Protein AF-A0A9P2W2N8-F1 (afdb_monomer_lite)

Radius of gyration: 16.05 Å; chains: 1; bounding box: 36×19×51 Å

pLDDT: mean 78.15, std 9.75, range [52.97, 88.25]

Organism: NCBI:txid1094560

InterPro domains:
  IPR008861 Phage Tail Protein X-like [PF05489] (23-58)

Foldseek 3Di:
DFDFLVVVLLVVCCVVVVDPVQSVQQPCQSVVQCVVPVVCVVDPRTDDPPDDGDRDDGPRPPPPVVPPPPPD

Structure (mmCIF, N/CA/C/O backbone):
data_AF-A0A9P2W2N8-F1
#
_entry.id   AF-A0A9P2W2N8-F1
#
loop_
_atom_site.group_PDB
_atom_site.id
_atom_site.type_symbol
_atom_site.label_atom_id
_atom_site.label_alt_id
_atom_site.label_comp_id
_atom_site.label_asym_id
_atom_site.label_entity_id
_atom_site.label_seq_id
_atom_site.pdbx_PDB_ins_code
_atom_site.Cartn_x
_atom_site.Cartn_y
_atom_site.Cartn_z
_atom_site.occupancy
_atom_site.B_iso_or_equiv
_atom_site.auth_seq_id
_atom_site.auth_comp_id
_atom_site.auth_asym_id
_atom_site.auth_atom_id
_atom_site.pdbx_PDB_model_num
ATOM 1 N N . GLU A 1 1 ? -1.799 -10.136 14.064 1.00 58.34 1 GLU A N 1
ATOM 2 C CA . GLU A 1 1 ? -1.215 -8.955 14.732 1.00 58.34 1 GLU A CA 1
ATOM 3 C C . GLU A 1 1 ? -1.852 -7.713 14.137 1.00 58.34 1 GLU A C 1
ATOM 5 O O . GLU A 1 1 ? -2.412 -7.822 13.049 1.00 58.34 1 GLU A O 1
ATOM 10 N N . ASP A 1 2 ? -1.858 -6.594 14.854 1.00 69.12 2 ASP A N 1
ATOM 11 C CA . ASP A 1 2 ? -2.339 -5.332 14.287 1.00 69.12 2 ASP A CA 1
ATOM 12 C C . ASP A 1 2 ? -1.299 -4.840 13.280 1.00 69.12 2 ASP A C 1
ATOM 14 O O . ASP A 1 2 ? -0.098 -4.919 13.540 1.00 69.12 2 ASP A O 1
ATOM 18 N N . MET A 1 3 ? -1.747 -4.416 12.102 1.00 77.44 3 MET A N 1
ATOM 19 C CA . MET A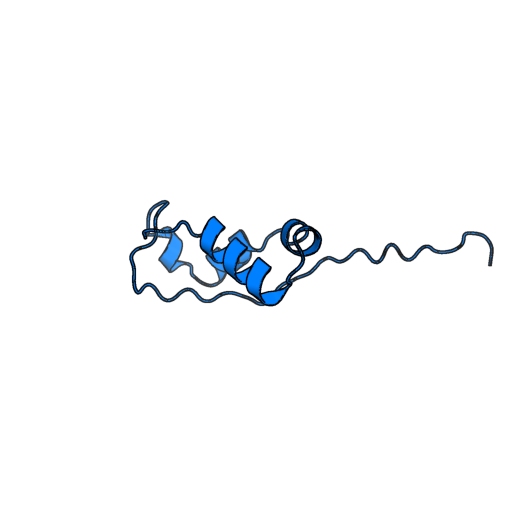 1 3 ? -0.862 -4.160 10.968 1.00 77.44 3 MET A CA 1
ATOM 20 C C . MET A 1 3 ? -1.180 -2.789 10.376 1.00 77.44 3 MET A C 1
ATOM 22 O O . MET A 1 3 ? -2.347 -2.395 10.291 1.00 77.44 3 MET A O 1
ATOM 26 N N . SER A 1 4 ? -0.137 -2.041 10.016 1.00 84.31 4 SER A N 1
ATOM 27 C CA . SER A 1 4 ? -0.297 -0.745 9.361 1.00 84.31 4 SER A CA 1
ATOM 28 C C . SER A 1 4 ? -0.679 -0.922 7.895 1.00 84.31 4 SER A C 1
ATOM 30 O O . SER A 1 4 ? -0.365 -1.941 7.272 1.00 84.31 4 SER A O 1
ATOM 32 N N . LEU A 1 5 ? -1.335 0.093 7.327 1.00 82.88 5 LEU A N 1
ATOM 33 C CA . LEU A 1 5 ? -1.714 0.088 5.915 1.00 82.88 5 LEU A CA 1
ATOM 34 C C . LEU A 1 5 ? -0.486 -0.064 5.004 1.00 82.88 5 LEU A C 1
ATOM 36 O O . LEU A 1 5 ? -0.529 -0.841 4.054 1.00 82.88 5 LEU A O 1
ATOM 40 N N . ASP A 1 6 ? 0.620 0.606 5.332 1.00 84.38 6 ASP A N 1
ATOM 41 C CA . ASP A 1 6 ? 1.883 0.508 4.593 1.00 84.38 6 ASP A CA 1
ATOM 42 C C . ASP A 1 6 ? 2.407 -0.927 4.519 1.00 84.38 6 ASP A C 1
ATOM 44 O O . ASP A 1 6 ? 2.800 -1.395 3.449 1.00 84.38 6 ASP A O 1
ATOM 48 N N . LEU A 1 7 ? 2.371 -1.650 5.643 1.00 86.31 7 LEU A N 1
ATOM 49 C CA . LEU A 1 7 ? 2.804 -3.044 5.695 1.00 86.31 7 LEU A CA 1
ATOM 50 C C . LEU A 1 7 ? 1.874 -3.940 4.881 1.00 86.31 7 LEU A C 1
ATOM 52 O O . LEU A 1 7 ? 2.362 -4.780 4.130 1.00 86.31 7 LEU A O 1
ATOM 56 N N . ILE A 1 8 ? 0.556 -3.747 4.972 1.00 87.00 8 ILE A N 1
ATOM 57 C CA . ILE A 1 8 ? -0.417 -4.517 4.180 1.00 87.00 8 ILE A CA 1
ATOM 58 C C . ILE A 1 8 ? -0.169 -4.310 2.682 1.00 87.00 8 ILE A C 1
ATOM 60 O O . ILE A 1 8 ? -0.062 -5.284 1.934 1.00 87.00 8 ILE A O 1
ATOM 64 N N . CYS A 1 9 ? -0.014 -3.056 2.257 1.00 86.31 9 CYS A N 1
ATOM 65 C CA . CYS A 1 9 ? 0.291 -2.698 0.875 1.00 86.31 9 CYS A CA 1
ATOM 66 C C . CYS A 1 9 ? 1.608 -3.328 0.405 1.00 86.31 9 CYS A C 1
ATOM 68 O O . CYS A 1 9 ? 1.662 -3.910 -0.679 1.00 86.31 9 CYS A O 1
ATOM 70 N N . PHE A 1 10 ? 2.656 -3.263 1.229 1.00 86.38 10 PHE A N 1
ATOM 71 C CA . PHE A 1 10 ? 3.956 -3.848 0.915 1.00 86.38 10 PHE A CA 1
ATOM 72 C C . PHE A 1 10 ? 3.902 -5.377 0.822 1.00 86.38 10 PHE A C 1
ATOM 74 O O . PHE A 1 10 ? 4.428 -5.952 -0.128 1.00 86.38 10 PHE A O 1
ATOM 81 N N . HIS A 1 11 ? 3.246 -6.047 1.773 1.00 88.25 11 HIS A N 1
ATOM 82 C CA . HIS A 1 11 ? 3.096 -7.502 1.770 1.00 88.25 11 HIS A CA 1
ATOM 83 C C . HIS A 1 11 ? 2.316 -7.989 0.551 1.00 88.25 11 HIS A C 1
ATOM 85 O O . HIS A 1 11 ? 2.726 -8.963 -0.080 1.00 88.25 11 HIS A O 1
ATOM 91 N N . TYR A 1 12 ? 1.235 -7.297 0.188 1.00 87.38 12 TYR A N 1
ATOM 92 C CA . TYR A 1 12 ? 0.477 -7.618 -1.015 1.00 87.38 12 TYR A CA 1
ATOM 93 C C . TYR A 1 12 ? 1.306 -7.402 -2.285 1.00 87.38 12 TYR A C 1
ATOM 95 O O . TYR A 1 12 ? 1.392 -8.297 -3.124 1.00 87.38 12 TYR A O 1
ATOM 103 N N . ALA A 1 13 ? 1.988 -6.261 -2.400 1.00 86.06 13 ALA A N 1
ATOM 104 C CA . ALA A 1 13 ? 2.859 -5.975 -3.535 1.00 86.06 13 ALA A CA 1
ATOM 105 C C . ALA A 1 13 ? 3.990 -7.007 -3.672 1.00 86.06 13 ALA A C 1
ATOM 107 O O . ALA A 1 13 ? 4.250 -7.492 -4.770 1.00 86.06 13 ALA A O 1
ATOM 108 N N . MET A 1 14 ? 4.617 -7.401 -2.562 1.00 88.12 14 MET A N 1
ATOM 109 C CA . MET A 1 14 ? 5.624 -8.466 -2.530 1.00 88.12 14 MET A CA 1
ATOM 110 C C . MET A 1 14 ? 5.050 -9.825 -2.937 1.00 88.12 14 MET A C 1
ATOM 112 O O . MET A 1 14 ? 5.719 -10.562 -3.656 1.00 88.12 14 MET A O 1
ATOM 116 N N . ALA A 1 15 ? 3.832 -10.157 -2.503 1.00 87.81 15 ALA A N 1
ATOM 117 C CA . ALA A 1 15 ? 3.178 -11.414 -2.856 1.00 87.81 15 ALA A CA 1
ATOM 118 C C . ALA A 1 15 ? 2.827 -11.497 -4.349 1.00 87.81 15 ALA A C 1
ATOM 120 O O . ALA A 1 15 ? 2.908 -12.579 -4.924 1.00 87.81 15 ALA A O 1
ATOM 121 N N . VAL A 1 16 ? 2.459 -10.374 -4.979 1.00 85.56 16 VAL A N 1
ATOM 122 C CA . VAL A 1 16 ? 2.082 -10.354 -6.401 1.00 85.56 16 VAL A CA 1
ATOM 123 C C . VAL A 1 16 ? 3.285 -10.170 -7.327 1.00 85.56 16 VAL A C 1
ATOM 125 O O . VAL A 1 16 ? 3.389 -10.869 -8.331 1.00 85.56 16 VAL A O 1
ATOM 128 N N . LEU A 1 17 ? 4.192 -9.239 -7.020 1.00 83.69 17 LEU A N 1
ATOM 129 C CA . LEU A 1 17 ? 5.320 -8.908 -7.898 1.00 83.69 17 LEU A CA 1
ATOM 130 C C . LEU A 1 17 ? 6.538 -9.807 -7.674 1.00 83.69 17 LEU A C 1
ATOM 132 O O . LEU A 1 17 ? 7.346 -9.968 -8.583 1.00 83.69 17 LEU A O 1
ATOM 136 N N . GLY A 1 18 ? 6.718 -10.351 -6.467 1.00 81.81 18 GLY A N 1
ATOM 137 C CA . GLY A 1 18 ? 7.854 -11.212 -6.115 1.00 81.81 18 GLY A CA 1
ATOM 138 C C . GLY A 1 18 ? 9.232 -10.529 -6.120 1.00 81.81 18 GLY A C 1
ATOM 139 O O . GLY A 1 18 ? 10.207 -11.127 -5.671 1.00 81.81 18 GLY A O 1
ATOM 140 N N . ASP A 1 19 ? 9.328 -9.281 -6.586 1.00 83.56 19 ASP A N 1
ATOM 141 C CA . ASP A 1 19 ? 10.570 -8.529 -6.747 1.00 83.56 19 ASP A CA 1
ATOM 142 C C . ASP A 1 19 ? 10.546 -7.230 -5.931 1.00 83.56 19 ASP A C 1
ATOM 144 O O . ASP A 1 19 ? 9.760 -6.312 -6.179 1.00 83.56 19 ASP A O 1
ATOM 148 N N . ARG A 1 20 ? 11.478 -7.128 -4.979 1.00 82.62 20 ARG A N 1
ATOM 149 C CA . ARG A 1 20 ? 11.654 -5.954 -4.113 1.00 82.62 20 ARG A CA 1
ATOM 150 C C . ARG A 1 20 ? 11.919 -4.666 -4.889 1.00 82.62 20 ARG A C 1
ATOM 152 O O . ARG A 1 20 ? 11.489 -3.606 -4.440 1.00 82.62 20 ARG A O 1
ATOM 159 N N . ILE A 1 21 ? 12.620 -4.737 -6.022 1.00 83.19 21 ILE A N 1
ATOM 160 C CA . ILE A 1 21 ? 12.932 -3.556 -6.838 1.00 83.19 21 ILE A CA 1
ATOM 161 C C . ILE A 1 21 ? 11.648 -3.012 -7.466 1.00 83.19 21 ILE A C 1
ATOM 163 O O . ILE A 1 21 ? 11.401 -1.808 -7.424 1.00 83.19 21 ILE A O 1
ATOM 167 N N . GLN A 1 22 ? 10.798 -3.897 -7.987 1.00 79.00 22 GLN A N 1
ATOM 168 C CA . GLN A 1 22 ? 9.512 -3.512 -8.570 1.00 79.00 22 GLN A CA 1
ATOM 169 C C . GLN A 1 22 ? 8.549 -2.979 -7.513 1.00 79.00 22 GLN A C 1
ATOM 171 O O . GLN A 1 22 ? 7.891 -1.970 -7.752 1.00 79.00 22 GLN A O 1
ATOM 176 N N . VAL A 1 23 ? 8.521 -3.588 -6.323 1.00 83.12 23 VAL A N 1
ATOM 177 C CA . VAL A 1 23 ? 7.729 -3.080 -5.193 1.00 83.12 23 VAL A CA 1
ATOM 178 C C . VAL A 1 23 ? 8.195 -1.683 -4.776 1.00 83.12 23 VAL A C 1
ATOM 180 O O . VAL A 1 23 ? 7.367 -0.797 -4.591 1.00 83.12 23 VAL A O 1
ATOM 183 N N . GLY A 1 24 ? 9.508 -1.443 -4.699 1.00 79.00 24 GLY A N 1
ATOM 184 C CA . GLY A 1 24 ? 10.057 -0.109 -4.425 1.00 79.00 24 GLY A CA 1
ATOM 185 C C . GLY A 1 24 ? 9.786 0.920 -5.531 1.00 79.00 24 GLY A C 1
ATOM 186 O O . GLY A 1 24 ? 9.804 2.123 -5.271 1.00 79.00 24 GLY A O 1
ATOM 187 N N . ALA A 1 25 ? 9.506 0.470 -6.756 1.00 80.88 25 ALA A N 1
ATOM 188 C CA . ALA A 1 25 ? 9.138 1.332 -7.876 1.00 80.88 25 ALA A CA 1
ATOM 189 C C . ALA A 1 25 ? 7.648 1.733 -7.879 1.00 80.88 25 ALA A C 1
ATOM 191 O O . ALA A 1 25 ? 7.264 2.622 -8.646 1.00 80.88 25 ALA A O 1
ATOM 192 N N . LEU A 1 26 ? 6.813 1.131 -7.021 1.00 80.69 26 LEU A N 1
ATOM 193 C CA . LEU A 1 26 ? 5.399 1.481 -6.864 1.00 80.69 26 LEU A CA 1
ATOM 194 C C . LEU A 1 26 ? 5.238 2.828 -6.147 1.00 80.69 26 LEU A C 1
ATOM 196 O O . LEU A 1 26 ? 4.979 2.908 -4.947 1.00 80.69 26 LEU A O 1
ATOM 200 N N . LYS A 1 27 ? 5.371 3.918 -6.900 1.00 79.50 27 LYS A N 1
ATOM 201 C CA . LYS A 1 27 ? 5.052 5.264 -6.413 1.00 79.50 27 LYS A CA 1
ATOM 202 C C . LYS A 1 27 ? 3.542 5.481 -6.418 1.00 79.50 27 LYS A C 1
ATOM 204 O O . LYS A 1 27 ? 2.890 5.200 -7.419 1.00 79.50 27 LYS A O 1
ATOM 209 N N . GLY A 1 28 ? 2.995 6.032 -5.337 1.00 83.00 28 GLY A N 1
ATOM 210 C CA . GLY A 1 28 ? 1.577 6.398 -5.284 1.00 83.00 28 GLY A CA 1
ATOM 211 C C . GLY A 1 28 ? 0.632 5.273 -4.842 1.00 83.00 28 GLY A C 1
ATOM 212 O O . GLY A 1 28 ? -0.583 5.462 -4.857 1.00 83.00 28 GLY A O 1
ATOM 213 N N . TYR A 1 29 ? 1.148 4.079 -4.520 1.00 84.75 29 TYR A N 1
ATOM 214 C CA . TYR A 1 29 ? 0.308 2.906 -4.251 1.00 84.75 29 TYR A CA 1
ATOM 215 C C . TYR A 1 29 ? -0.475 3.027 -2.938 1.00 84.75 29 TYR A C 1
ATOM 217 O O . TYR A 1 29 ? -1.648 2.650 -2.868 1.00 84.75 29 TYR A O 1
ATOM 225 N N . LEU A 1 30 ? 0.145 3.611 -1.910 1.00 83.88 30 LEU A N 1
ATOM 226 C CA . LEU A 1 30 ? -0.523 3.891 -0.643 1.00 83.88 30 LEU A CA 1
ATOM 227 C C . LEU A 1 30 ? -1.645 4.915 -0.841 1.00 83.88 30 LEU A C 1
ATOM 229 O O . LEU A 1 30 ? -2.772 4.689 -0.404 1.00 83.88 30 LEU A O 1
ATOM 233 N N . GLU A 1 31 ? -1.367 6.009 -1.551 1.00 85.12 31 GLU A N 1
ATOM 234 C CA . GLU A 1 31 ? -2.349 7.053 -1.841 1.00 85.12 31 GLU A CA 1
ATOM 235 C C . GLU A 1 31 ? -3.503 6.520 -2.698 1.00 85.12 31 GLU A C 1
ATOM 237 O O . GLU A 1 31 ? -4.662 6.850 -2.447 1.00 85.12 31 GLU A O 1
ATOM 242 N N . ALA A 1 32 ? -3.212 5.654 -3.673 1.00 85.81 32 ALA A N 1
ATOM 243 C CA . ALA A 1 32 ? -4.231 4.973 -4.467 1.00 85.81 32 ALA A CA 1
ATOM 244 C C . ALA A 1 32 ? -5.112 4.064 -3.596 1.00 85.81 32 ALA A C 1
ATOM 246 O O . ALA A 1 32 ? -6.334 4.056 -3.757 1.00 85.81 32 ALA A O 1
ATOM 247 N N . THR A 1 33 ? -4.514 3.356 -2.636 1.00 86.44 33 THR A N 1
ATOM 248 C CA . THR A 1 33 ? -5.242 2.499 -1.690 1.00 86.44 33 THR A CA 1
ATOM 249 C C . THR A 1 33 ? -6.117 3.327 -0.748 1.00 86.44 33 THR A C 1
ATOM 251 O O . THR A 1 33 ? -7.272 2.975 -0.515 1.00 86.44 33 THR A O 1
ATOM 254 N N . LEU A 1 34 ? -5.626 4.469 -0.263 1.00 84.62 34 LEU A N 1
ATOM 255 C CA . LEU A 1 34 ? -6.413 5.407 0.546 1.00 84.62 34 LEU A CA 1
ATOM 256 C C . LEU A 1 34 ? -7.566 6.025 -0.249 1.00 84.62 34 LEU A C 1
ATOM 258 O O . LEU A 1 34 ? -8.673 6.160 0.265 1.00 84.62 34 LEU A O 1
ATOM 262 N N . LYS A 1 35 ? -7.338 6.361 -1.521 1.00 85.62 35 LYS A N 1
ATOM 263 C CA . LYS A 1 35 ? -8.383 6.883 -2.408 1.00 85.62 35 LYS A CA 1
ATOM 264 C C . LYS A 1 35 ? -9.465 5.841 -2.702 1.00 85.62 35 LYS A C 1
ATOM 266 O O . LYS A 1 35 ? -10.631 6.205 -2.822 1.00 85.62 35 LYS A O 1
ATOM 271 N N . ALA A 1 36 ? -9.083 4.570 -2.815 1.00 84.94 36 ALA A N 1
ATOM 272 C CA . ALA A 1 36 ? -10.012 3.461 -3.005 1.00 84.94 36 ALA A CA 1
ATOM 273 C C . ALA A 1 36 ? -10.792 3.100 -1.727 1.00 84.94 36 ALA A C 1
ATOM 275 O O . ALA A 1 36 ? -11.877 2.539 -1.834 1.00 84.94 36 ALA A O 1
ATOM 276 N N . ASN A 1 37 ? -10.264 3.429 -0.541 1.00 85.62 37 ASN A N 1
ATOM 277 C CA . ASN A 1 37 ? -10.873 3.100 0.751 1.00 85.62 37 ASN A CA 1
ATOM 278 C C . ASN A 1 37 ? -10.862 4.327 1.685 1.00 85.62 37 ASN A C 1
ATOM 280 O O . ASN A 1 37 ? -10.093 4.376 2.653 1.00 85.62 37 ASN A O 1
ATOM 284 N N . PRO A 1 38 ? -11.693 5.347 1.413 1.00 81.94 38 PRO A N 1
ATOM 285 C CA . PRO A 1 38 ? -11.711 6.581 2.200 1.00 81.94 38 PRO A CA 1
ATOM 286 C C . PRO A 1 38 ? -12.092 6.348 3.671 1.00 81.94 38 PRO A C 1
ATOM 288 O O . PRO A 1 38 ? -11.696 7.117 4.547 1.00 81.94 38 PRO A O 1
ATOM 291 N N . GLU A 1 39 ? -12.829 5.278 3.978 1.00 83.56 39 GLU A N 1
ATOM 292 C CA . GLU A 1 39 ? -13.149 4.864 5.345 1.00 83.56 39 GLU A CA 1
ATOM 293 C C . GLU A 1 39 ? -11.918 4.492 6.178 1.00 83.56 39 GLU A C 1
ATOM 295 O O . GLU A 1 39 ? -11.973 4.621 7.403 1.00 83.56 39 GLU A O 1
ATOM 300 N N . ILE A 1 40 ? -10.804 4.108 5.542 1.00 83.44 40 ILE A N 1
ATOM 301 C CA . ILE A 1 40 ? -9.564 3.744 6.238 1.00 83.44 40 ILE A CA 1
ATOM 302 C C . ILE A 1 40 ? -8.985 4.938 7.002 1.00 83.44 40 ILE A C 1
ATOM 304 O O . ILE A 1 40 ? -8.467 4.764 8.100 1.00 83.44 40 ILE A O 1
ATOM 308 N N . ALA A 1 41 ? -9.157 6.156 6.484 1.00 78.56 41 ALA A N 1
ATOM 309 C CA . ALA A 1 41 ? -8.653 7.381 7.109 1.00 78.56 41 ALA A CA 1
ATOM 310 C C . ALA A 1 41 ? -9.278 7.684 8.485 1.00 78.56 41 ALA A C 1
ATOM 312 O O . ALA A 1 41 ? -8.756 8.509 9.232 1.00 78.56 41 ALA A O 1
ATOM 313 N N . LYS A 1 42 ? -10.404 7.042 8.826 1.00 80.75 42 LYS A N 1
ATOM 314 C CA . LYS A 1 42 ? -11.049 7.164 10.144 1.00 80.75 42 LYS A CA 1
ATOM 315 C C . LYS A 1 42 ? -10.356 6.318 11.210 1.00 80.75 42 LYS A C 1
ATOM 317 O O . LYS A 1 42 ? -10.57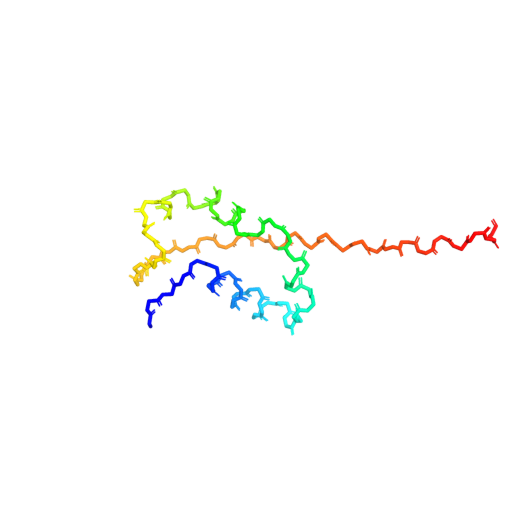2 6.542 12.400 1.00 80.75 42 LYS A O 1
ATOM 322 N N . TYR A 1 43 ? -9.572 5.331 10.788 1.00 77.75 43 TYR A N 1
ATOM 323 C CA . TYR A 1 43 ? -8.785 4.487 11.670 1.00 77.75 43 TYR A CA 1
ATOM 324 C C . TYR A 1 43 ? -7.395 5.102 11.864 1.00 77.75 43 TYR A C 1
ATOM 326 O O . TYR A 1 43 ? -6.903 5.856 11.026 1.00 77.75 43 TYR A O 1
ATOM 334 N N . GLY A 1 44 ? -6.780 4.815 13.012 1.00 75.81 44 GLY A N 1
ATOM 335 C CA . GLY A 1 44 ? -5.420 5.262 13.303 1.00 75.81 44 GLY A CA 1
ATOM 336 C C . GLY A 1 44 ? -4.369 4.522 12.470 1.00 75.81 44 GLY A C 1
ATOM 337 O O . GL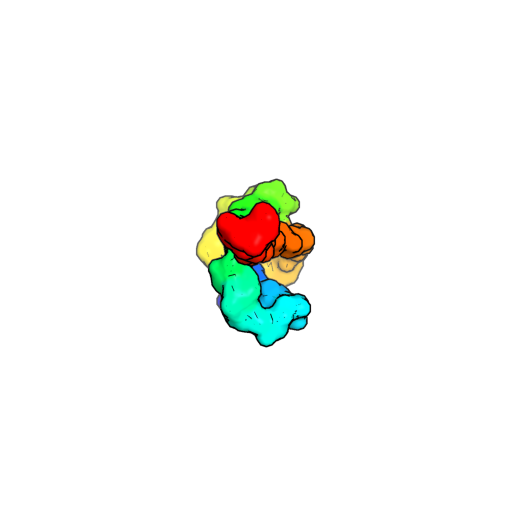Y A 1 44 ? -4.673 3.817 11.514 1.00 75.81 44 GLY A O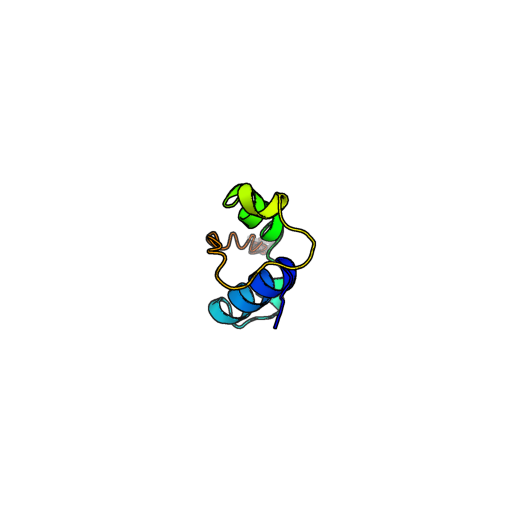 1
ATOM 338 N N . VAL A 1 45 ? -3.106 4.633 12.886 1.00 75.75 45 VAL A N 1
ATOM 339 C CA . VAL A 1 45 ? -1.954 3.980 12.227 1.00 75.75 45 VAL A CA 1
ATOM 340 C C . VAL A 1 45 ? -2.108 2.452 12.135 1.00 75.75 45 VAL A C 1
ATOM 342 O O . VAL A 1 45 ? -1.563 1.822 11.231 1.00 75.75 45 VAL A O 1
ATOM 345 N N . LEU A 1 46 ? -2.855 1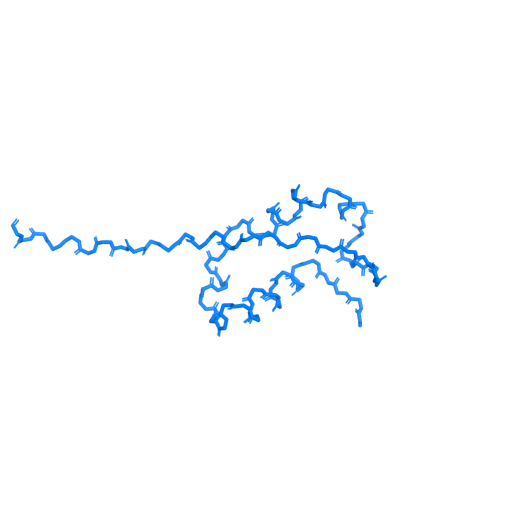.857 13.066 1.00 79.94 46 LEU A N 1
ATOM 346 C CA . LEU A 1 46 ? -3.133 0.427 13.123 1.00 79.94 46 LEU A CA 1
ATOM 347 C C . LEU A 1 46 ? -4.575 0.151 12.714 1.00 79.94 46 LEU A C 1
ATOM 349 O O . LEU A 1 46 ? -5.512 0.752 13.249 1.00 79.94 46 LEU A O 1
ATOM 353 N N . LEU A 1 47 ? -4.743 -0.792 11.789 1.00 82.44 47 LEU A N 1
ATOM 354 C CA . LEU A 1 47 ? -6.056 -1.178 11.296 1.00 82.44 47 LEU A CA 1
ATOM 355 C C . LEU A 1 47 ? -6.648 -2.308 12.144 1.00 82.44 47 LEU A C 1
ATOM 357 O O . LEU A 1 47 ? -5.941 -3.266 12.471 1.00 82.44 47 LEU A O 1
ATOM 361 N N . PRO A 1 48 ? -7.948 -2.230 12.489 1.00 82.12 48 PRO A N 1
ATOM 362 C CA . PRO A 1 48 ? -8.612 -3.296 13.218 1.00 82.12 48 PRO A CA 1
ATOM 363 C C . PRO A 1 48 ? -8.722 -4.554 12.353 1.00 82.12 48 PRO A C 1
ATOM 365 O O . PRO A 1 48 ? -8.913 -4.502 11.135 1.00 82.12 48 PRO A O 1
ATOM 368 N N . ARG A 1 49 ? -8.648 -5.718 13.000 1.00 78.81 49 ARG A N 1
ATOM 369 C CA . ARG A 1 49 ? -8.820 -7.007 12.319 1.00 78.81 49 ARG A CA 1
ATOM 370 C C . ARG A 1 49 ? -10.230 -7.131 11.741 1.00 78.81 49 ARG A C 1
ATOM 372 O O . ARG A 1 49 ? -11.203 -6.719 12.364 1.00 78.81 49 ARG A O 1
ATOM 379 N N . GLY A 1 50 ? -10.333 -7.745 10.563 1.00 80.44 50 GLY A N 1
ATOM 380 C CA . GLY A 1 50 ? -11.607 -7.935 9.861 1.00 80.44 50 GLY A CA 1
ATOM 381 C C . GLY A 1 50 ? -12.033 -6.751 8.988 1.00 80.44 50 GLY A C 1
ATOM 382 O O . GLY A 1 50 ? -13.059 -6.845 8.314 1.00 80.44 50 GLY A O 1
ATOM 383 N N . LEU A 1 51 ? -11.245 -5.670 8.949 1.00 81.62 51 LEU A N 1
ATOM 384 C CA . LEU A 1 51 ? -11.436 -4.596 7.981 1.00 81.62 51 LEU A CA 1
ATOM 385 C C . LEU A 1 51 ? -11.164 -5.119 6.566 1.00 81.62 51 LEU A C 1
ATOM 387 O O . LEU A 1 51 ? -10.119 -5.713 6.297 1.00 81.62 51 LEU A O 1
ATOM 391 N N . LYS A 1 52 ? -12.110 -4.893 5.655 1.00 81.94 52 LYS A N 1
ATOM 392 C CA . LYS A 1 52 ? -11.922 -5.187 4.234 1.00 81.94 52 LYS A CA 1
ATOM 393 C C . LYS A 1 52 ? -11.224 -3.996 3.589 1.00 81.94 52 LYS A C 1
ATOM 395 O O . LYS A 1 52 ? -11.740 -2.889 3.656 1.00 81.94 52 LYS A O 1
ATOM 400 N N . VAL A 1 53 ? -10.066 -4.242 2.983 1.00 82.00 53 VAL A N 1
ATOM 401 C CA . VAL A 1 53 ? -9.290 -3.239 2.248 1.00 82.00 53 VAL A CA 1
ATOM 402 C C . VAL A 1 53 ? -9.275 -3.632 0.779 1.00 82.00 53 VAL A C 1
ATOM 404 O O . VAL A 1 53 ? -8.873 -4.742 0.431 1.00 82.00 53 VAL A O 1
ATOM 407 N N . THR A 1 54 ? -9.716 -2.724 -0.081 1.00 84.00 54 THR A N 1
ATOM 408 C CA . THR A 1 54 ? -9.664 -2.884 -1.533 1.00 84.00 54 THR A CA 1
ATOM 409 C C . THR A 1 54 ? -8.290 -2.456 -2.022 1.00 84.00 54 THR A C 1
ATOM 411 O O . THR A 1 54 ? -7.949 -1.276 -1.972 1.00 84.00 54 THR A O 1
ATOM 414 N N . LEU A 1 55 ? -7.491 -3.410 -2.483 1.00 83.94 55 LEU A N 1
ATOM 415 C CA . LEU A 1 55 ? -6.145 -3.144 -2.979 1.00 83.94 55 LEU A CA 1
ATOM 416 C C . LEU A 1 55 ? -6.210 -2.908 -4.496 1.00 83.94 55 LEU A C 1
ATOM 418 O O . LEU A 1 55 ? -6.616 -3.817 -5.223 1.00 83.94 55 LEU A O 1
ATOM 422 N N . PRO A 1 56 ? -5.870 -1.701 -4.986 1.00 80.19 56 PRO A N 1
ATOM 423 C CA . PRO A 1 56 ? -5.943 -1.383 -6.408 1.00 80.19 56 PRO A CA 1
ATOM 424 C C . PRO A 1 56 ? -4.869 -2.128 -7.210 1.00 80.19 56 PRO A C 1
ATOM 426 O O . PRO A 1 56 ? -3.890 -2.639 -6.656 1.00 80.19 56 PRO A O 1
ATOM 429 N N . GLU A 1 57 ? -5.043 -2.159 -8.532 1.00 79.62 57 GLU A N 1
ATOM 430 C CA . GLU A 1 57 ? -4.032 -2.685 -9.449 1.00 79.62 57 GLU A CA 1
ATOM 431 C C . GLU A 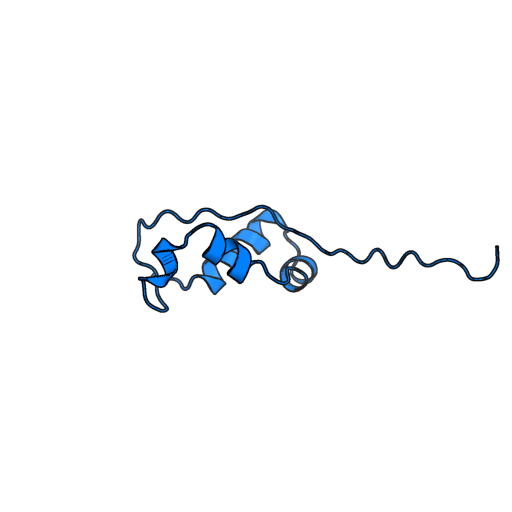1 57 ? -2.748 -1.846 -9.417 1.00 79.62 57 GLU A C 1
ATOM 433 O O . GLU A 1 57 ? -2.756 -0.628 -9.212 1.00 79.62 57 GLU A O 1
ATOM 438 N N . PHE A 1 58 ? -1.619 -2.520 -9.621 1.00 76.88 58 PHE A N 1
ATOM 439 C CA . PHE A 1 58 ? -0.304 -1.899 -9.580 1.00 76.88 58 PHE A CA 1
ATOM 440 C C . PHE A 1 58 ? -0.055 -1.067 -10.835 1.00 76.88 58 PHE A C 1
ATOM 442 O O . PHE A 1 58 ? 0.041 -1.598 -11.941 1.00 76.88 58 PHE A O 1
ATOM 449 N N . VAL A 1 59 ? 0.153 0.237 -10.663 1.00 68.88 59 VAL A N 1
ATOM 450 C CA . VAL A 1 59 ? 0.673 1.086 -11.737 1.00 68.88 59 VAL A CA 1
ATOM 451 C C . VAL A 1 59 ? 2.194 1.057 -11.661 1.00 68.88 59 VAL A C 1
ATOM 453 O O . VAL A 1 59 ? 2.829 1.898 -11.024 1.00 68.88 59 VAL A O 1
ATOM 456 N N . LEU A 1 60 ? 2.794 0.053 -12.299 1.00 65.38 60 LEU A N 1
ATOM 457 C CA . LEU A 1 60 ? 4.236 0.032 -12.507 1.00 65.38 60 LEU A CA 1
ATOM 458 C C . LEU A 1 60 ? 4.576 1.091 -13.549 1.00 65.38 60 LEU A C 1
ATOM 460 O O . LEU A 1 60 ? 4.447 0.872 -14.755 1.00 65.38 60 LEU A O 1
ATOM 464 N N . ASN A 1 61 ? 5.042 2.245 -13.083 1.00 60.97 61 ASN A N 1
ATOM 465 C CA . ASN A 1 61 ? 5.724 3.183 -13.953 1.00 60.97 61 ASN A CA 1
ATOM 466 C C . ASN A 1 61 ? 7.110 2.593 -14.218 1.00 60.97 61 ASN A C 1
ATOM 468 O O . ASN A 1 61 ? 8.072 2.901 -13.521 1.00 60.97 61 ASN A O 1
ATOM 472 N N . ASN A 1 62 ? 7.178 1.635 -15.141 1.00 55.41 62 ASN A N 1
ATOM 473 C CA . ASN A 1 62 ? 8.429 1.087 -15.619 1.00 55.41 62 ASN A CA 1
ATOM 474 C C . ASN A 1 62 ? 8.903 2.047 -16.709 1.00 55.41 62 ASN A C 1
ATOM 476 O O . ASN A 1 62 ? 8.410 1.945 -17.840 1.00 55.41 62 ASN A O 1
ATOM 480 N N . PRO A 1 63 ? 9.818 2.998 -16.430 1.00 52.97 63 PRO A N 1
ATOM 481 C CA . PRO A 1 63 ? 10.555 3.610 -17.503 1.00 52.97 63 PRO A CA 1
ATOM 482 C C . PRO A 1 63 ? 11.378 2.469 -18.094 1.00 52.97 63 PRO A C 1
ATOM 484 O O . PRO A 1 63 ? 12.525 2.239 -17.716 1.00 52.97 63 PRO A O 1
ATOM 487 N N . ARG A 1 64 ? 10.807 1.751 -19.068 1.00 54.50 64 ARG A N 1
ATOM 488 C CA . ARG A 1 64 ? 11.608 1.257 -20.174 1.00 54.50 64 ARG A CA 1
ATOM 489 C C . ARG A 1 64 ? 12.229 2.521 -20.733 1.00 54.50 64 ARG A C 1
ATOM 491 O O . ARG A 1 64 ? 11.628 3.198 -21.563 1.00 54.50 64 ARG A O 1
ATOM 498 N N . SER A 1 65 ? 13.381 2.883 -20.170 1.00 54.41 65 SER A N 1
ATOM 499 C CA . SER A 1 65 ? 14.345 3.765 -20.782 1.00 54.41 65 SER A CA 1
ATOM 500 C C . SER A 1 65 ? 14.568 3.114 -22.124 1.00 54.41 65 SER A C 1
ATOM 502 O O . SER A 1 65 ? 15.233 2.086 -22.248 1.00 54.41 65 SER A O 1
ATOM 504 N N . MET A 1 66 ? 13.806 3.594 -23.097 1.00 54.12 66 MET A N 1
ATOM 505 C CA . MET A 1 66 ? 13.944 3.216 -24.471 1.00 54.12 66 MET A CA 1
ATOM 506 C C . MET A 1 66 ? 15.327 3.752 -24.784 1.00 54.12 66 MET A C 1
ATOM 508 O O . MET A 1 66 ? 15.491 4.954 -24.982 1.00 54.12 66 MET A O 1
ATOM 512 N N . VAL A 1 67 ? 16.336 2.886 -24.656 1.00 62.78 67 VAL A N 1
ATOM 513 C CA . VAL A 1 67 ? 17.716 3.194 -25.002 1.00 62.78 67 VAL A CA 1
ATOM 514 C C . VAL A 1 67 ? 17.683 3.409 -26.504 1.00 62.78 67 VAL A C 1
ATOM 516 O O . VAL A 1 67 ? 17.862 2.487 -27.296 1.00 62.78 67 VAL A O 1
ATOM 519 N N . LYS A 1 68 ? 17.318 4.627 -26.896 1.00 61.62 68 LYS A N 1
ATOM 520 C CA . LYS A 1 68 ? 17.327 5.088 -28.267 1.00 61.62 68 LYS A CA 1
ATOM 521 C C . LYS A 1 68 ? 18.807 5.150 -28.599 1.00 61.62 68 LYS A C 1
ATOM 523 O O . LYS A 1 68 ? 19.520 6.008 -28.078 1.00 61.62 68 LYS A O 1
ATOM 528 N N . ARG A 1 69 ? 19.298 4.158 -29.344 1.00 69.38 69 ARG A N 1
ATOM 529 C CA . ARG A 1 69 ? 20.668 4.202 -29.850 1.00 69.38 69 ARG A CA 1
ATOM 530 C C . ARG A 1 69 ? 20.775 5.498 -30.644 1.00 69.38 69 ARG A C 1
ATOM 532 O O . ARG A 1 69 ? 19.951 5.755 -31.511 1.00 69.38 69 ARG A O 1
ATOM 539 N N . LEU A 1 70 ? 21.731 6.344 -30.274 1.00 70.81 70 LEU A N 1
ATOM 540 C CA . LEU A 1 70 ? 21.892 7.684 -30.845 1.00 70.81 70 LEU A CA 1
ATOM 541 C C . LEU A 1 70 ? 22.458 7.661 -32.277 1.00 70.81 70 LEU A C 1
ATOM 543 O O . LEU A 1 70 ? 22.792 8.709 -32.816 1.00 70.81 70 LEU A O 1
ATOM 547 N N . TRP A 1 71 ? 22.615 6.474 -32.856 1.00 77.56 71 TRP A N 1
ATOM 548 C CA . TRP A 1 71 ? 23.329 6.220 -34.101 1.00 77.56 71 TRP A CA 1
ATOM 549 C C . TRP A 1 71 ? 22.612 5.175 -34.970 1.00 77.56 71 TRP A C 1
ATOM 551 O O . TRP A 1 71 ? 23.246 4.238 -35.443 1.00 77.56 71 TRP A O 1
ATOM 561 N N . ASP A 1 72 ? 21.301 5.338 -35.160 1.00 54.16 72 ASP A N 1
ATOM 562 C CA . ASP A 1 72 ? 20.620 4.877 -36.384 1.00 54.16 72 ASP A CA 1
ATOM 563 C C . ASP A 1 72 ? 20.353 6.089 -37.285 1.00 54.16 72 ASP A C 1
ATOM 565 O O . ASP A 1 72 ? 19.846 7.106 -36.746 1.00 54.16 72 ASP A O 1
#

Secondary structure (DSSP, 8-state):
--B-HHHHHHHHHHHHH--HHHHHT-TTHHHHHHHH-GGGGGS-SSBPTT----PPPP-----------TT-

Sequence (72 aa):
EDMSLDLICFHYAMAVLGDRIQVGALKGYLEATLKANPEIAKYGVLLPRGLKVTLPEFVLNNPRSMVKRLWD